Protein AF-0000000080175084 (afdb_homodimer)

Structure (mmCIF, N/CA/C/O backbone):
data_AF-0000000080175084-model_v1
#
loop_
_entity.id
_entity.type
_entity.pdbx_description
1 polymer 'Uncharacterized protein'
#
loop_
_atom_site.group_PDB
_atom_site.id
_atom_site.type_symbol
_atom_site.label_atom_id
_atom_site.label_alt_id
_atom_site.label_comp_id
_atom_site.label_asym_id
_atom_site.label_entity_id
_atom_site.label_seq_id
_atom_site.pdbx_PDB_ins_code
_atom_site.Cartn_x
_atom_site.Cartn_y
_atom_site.Cartn_z
_atom_site.occupancy
_atom_site.B_iso_or_equiv
_atom_site.auth_seq_id
_atom_site.auth_comp_id
_atom_site.auth_asym_id
_atom_site.auth_atom_id
_atom_site.pdbx_PDB_model_num
ATOM 1 N N . MET A 1 1 ? 7.105 28.656 15.547 1 64.56 1 MET A N 1
ATOM 2 C CA . MET A 1 1 ? 7.129 28.578 14.086 1 64.56 1 MET A CA 1
ATOM 3 C C . MET A 1 1 ? 8.023 27.438 13.617 1 64.56 1 MET A C 1
ATOM 5 O O . MET A 1 1 ? 7.645 26.656 12.734 1 64.56 1 M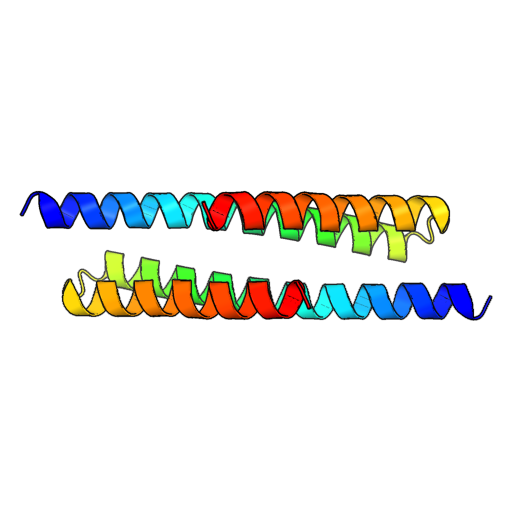ET A O 1
ATOM 9 N N . THR A 1 2 ? 9.195 27.109 14.156 1 75.38 2 THR A N 1
ATOM 10 C CA . THR A 1 2 ? 10.18 26.109 13.773 1 75.38 2 THR A CA 1
ATOM 11 C C . THR A 1 2 ? 9.602 24.703 13.93 1 75.38 2 THR A C 1
ATOM 13 O O . THR A 1 2 ? 9.781 23.844 13.062 1 75.38 2 THR A O 1
ATOM 16 N N . SER A 1 3 ? 8.742 24.547 14.914 1 75.56 3 SER A N 1
ATOM 17 C CA . SER A 1 3 ? 8.18 23.234 15.188 1 75.56 3 SER A CA 1
ATOM 18 C C . SER A 1 3 ? 7.152 22.844 14.125 1 75.56 3 SER A C 1
ATOM 20 O O . SER A 1 3 ? 7.066 21.672 13.734 1 75.56 3 SER A O 1
ATOM 22 N N . TYR A 1 4 ? 6.562 23.922 13.531 1 80.25 4 TYR A N 1
ATOM 23 C CA . TYR A 1 4 ? 5.512 23.672 12.547 1 80.25 4 TYR A CA 1
ATOM 24 C C . TYR A 1 4 ? 6.098 23.172 11.234 1 80.25 4 TYR A C 1
ATOM 26 O O . TYR A 1 4 ? 5.652 22.156 10.688 1 80.25 4 TYR A O 1
ATOM 34 N N . TRP A 1 5 ? 7.074 23.875 10.773 1 84 5 TRP A N 1
ATOM 35 C CA . TRP A 1 5 ? 7.684 23.516 9.5 1 84 5 TRP A CA 1
ATOM 36 C C . TRP A 1 5 ? 8.398 22.172 9.594 1 84 5 TRP A C 1
ATOM 38 O O . TRP A 1 5 ? 8.344 21.359 8.664 1 84 5 TRP A O 1
ATOM 48 N N . GLU A 1 6 ? 9.008 21.953 10.742 1 86.06 6 GLU A N 1
ATOM 49 C CA . GLU A 1 6 ? 9.688 20.688 10.984 1 86.06 6 GLU A CA 1
ATOM 50 C C . GLU A 1 6 ? 8.703 19.516 10.961 1 86.06 6 GLU A C 1
ATOM 52 O O . GLU A 1 6 ? 8.977 18.484 10.359 1 86.06 6 GLU A O 1
ATOM 57 N N . ASP A 1 7 ? 7.609 19.625 11.461 1 87.88 7 ASP A N 1
ATOM 58 C CA . ASP A 1 7 ? 6.566 18.609 11.477 1 87.88 7 ASP A CA 1
ATOM 59 C C . ASP A 1 7 ? 6.074 18.312 10.062 1 87.88 7 ASP A C 1
ATOM 61 O O . ASP A 1 7 ? 5.957 17.141 9.68 1 87.88 7 ASP A O 1
ATOM 65 N N . ILE A 1 8 ? 5.82 19.375 9.328 1 91 8 ILE A N 1
ATOM 66 C CA . ILE A 1 8 ? 5.336 19.219 7.961 1 91 8 ILE A CA 1
ATOM 67 C C . ILE A 1 8 ? 6.387 18.5 7.113 1 91 8 ILE A C 1
ATOM 69 O O . ILE A 1 8 ? 6.059 17.625 6.309 1 91 8 ILE A O 1
ATOM 73 N N . SER A 1 9 ? 7.641 18.875 7.324 1 91.5 9 SER A N 1
ATOM 74 C CA . SER A 1 9 ? 8.719 18.234 6.578 1 91.5 9 SER A CA 1
ATOM 75 C C . SER A 1 9 ? 8.789 16.734 6.887 1 91.5 9 SER A C 1
ATOM 77 O O . SER A 1 9 ? 8.977 15.922 5.98 1 91.5 9 SER A O 1
ATOM 79 N N . HIS A 1 10 ? 8.656 16.359 8.164 1 93.06 10 HIS A N 1
ATOM 80 C CA . HIS A 1 10 ? 8.648 14.953 8.562 1 93.06 10 HIS A CA 1
ATOM 81 C C . HIS A 1 10 ? 7.469 14.211 7.941 1 93.06 10 HIS A C 1
ATOM 83 O O . HIS A 1 10 ? 7.617 13.078 7.484 1 93.06 10 HIS A O 1
ATOM 89 N N . ARG A 1 11 ? 6.418 14.875 7.859 1 93.69 11 ARG A N 1
ATOM 90 C CA . ARG A 1 11 ? 5.234 14.258 7.27 1 93.69 11 ARG A CA 1
ATOM 91 C C . ARG A 1 11 ? 5.418 14.047 5.77 1 93.69 11 ARG A C 1
ATOM 93 O O . ARG A 1 11 ? 5.031 13.008 5.23 1 93.69 11 ARG A O 1
ATOM 100 N N . LEU A 1 12 ? 5.984 14.992 5.09 1 94.81 12 LEU A N 1
ATOM 101 C CA . LEU A 1 12 ? 6.242 14.891 3.658 1 94.81 12 LEU A CA 1
ATOM 102 C C . LEU A 1 12 ? 7.258 13.789 3.369 1 94.81 12 LEU A C 1
ATOM 104 O O . LEU A 1 12 ? 7.145 13.078 2.365 1 94.81 12 LEU A O 1
ATOM 108 N N . ASP A 1 13 ? 8.141 13.609 4.27 1 95.44 13 ASP A N 1
ATOM 109 C CA . ASP A 1 13 ? 9.109 12.523 4.125 1 95.44 13 ASP A CA 1
ATOM 110 C C . ASP A 1 13 ? 8.43 11.164 4.227 1 95.44 13 ASP A C 1
ATOM 112 O O . ASP A 1 13 ? 8.695 10.266 3.424 1 95.44 13 ASP A O 1
ATOM 116 N N . ALA A 1 14 ? 7.625 11.023 5.23 1 95.5 14 ALA A N 1
ATOM 117 C CA . ALA A 1 14 ? 6.883 9.773 5.387 1 95.5 14 ALA A CA 1
ATOM 118 C C . ALA A 1 14 ? 6.012 9.5 4.164 1 95.5 14 ALA A C 1
ATOM 120 O O . ALA A 1 14 ? 5.926 8.359 3.701 1 95.5 14 ALA A O 1
ATOM 121 N N . VAL A 1 15 ? 5.398 10.516 3.572 1 96.5 15 VAL A N 1
ATOM 122 C CA . VAL A 1 15 ? 4.57 10.383 2.379 1 96.5 15 VAL A CA 1
ATOM 123 C C . VAL A 1 15 ? 5.418 9.875 1.215 1 96.5 15 VAL A C 1
ATOM 125 O O . VAL A 1 15 ? 4.984 9 0.456 1 96.5 15 VAL A O 1
ATOM 128 N N . ASN A 1 16 ? 6.598 10.406 1.019 1 97.06 16 ASN A N 1
ATOM 129 C CA . ASN A 1 16 ? 7.484 9.977 -0.057 1 97.06 16 ASN A CA 1
ATOM 130 C C . ASN A 1 16 ? 7.875 8.508 0.091 1 97.06 16 ASN A C 1
ATOM 132 O O . ASN A 1 16 ? 7.961 7.777 -0.899 1 97.06 16 ASN A O 1
ATOM 136 N N . ILE A 1 17 ? 8.102 8.031 1.287 1 97.56 17 ILE A N 1
ATOM 137 C CA . ILE A 1 17 ? 8.422 6.629 1.552 1 97.56 17 ILE A CA 1
ATOM 138 C C . ILE A 1 17 ? 7.227 5.75 1.184 1 97.56 17 ILE A C 1
ATOM 140 O O . ILE A 1 17 ? 7.379 4.746 0.484 1 97.56 17 ILE A O 1
ATOM 144 N N . LEU A 1 18 ? 6.035 6.16 1.65 1 97.94 18 LEU A N 1
ATOM 145 C CA . LEU A 1 18 ? 4.828 5.398 1.365 1 97.94 18 LEU A CA 1
ATOM 146 C C . LEU A 1 18 ? 4.59 5.301 -0.138 1 97.94 18 LEU A C 1
ATOM 148 O O . LEU A 1 18 ? 4.18 4.25 -0.639 1 97.94 18 LEU A O 1
ATOM 152 N N . LEU A 1 19 ? 4.883 6.371 -0.862 1 98.19 19 LEU A N 1
ATOM 153 C CA . LEU A 1 19 ? 4.695 6.375 -2.309 1 98.19 19 LEU A CA 1
ATOM 154 C C . LEU A 1 19 ? 5.645 5.391 -2.982 1 98.19 19 LEU A C 1
ATOM 156 O O . LEU A 1 19 ? 5.266 4.715 -3.943 1 98.19 19 LEU A O 1
ATOM 160 N N . THR A 1 20 ? 6.836 5.328 -2.455 1 98.25 20 THR A N 1
ATOM 161 C CA . THR A 1 20 ? 7.797 4.363 -2.986 1 98.25 20 THR A CA 1
ATOM 162 C C . THR A 1 20 ? 7.328 2.936 -2.734 1 98.25 20 THR A C 1
ATOM 164 O O . THR A 1 20 ? 7.438 2.076 -3.613 1 98.25 20 THR A O 1
ATOM 167 N N . ILE A 1 21 ? 6.762 2.656 -1.582 1 98.12 21 ILE A N 1
ATOM 168 C CA . ILE A 1 21 ? 6.25 1.339 -1.218 1 98.12 21 ILE A CA 1
ATOM 169 C C . ILE A 1 21 ? 5.074 0.972 -2.119 1 98.12 21 ILE A C 1
ATOM 171 O O . ILE A 1 21 ? 4.992 -0.154 -2.615 1 98.12 21 ILE A O 1
ATOM 175 N N . ILE A 1 22 ? 4.188 1.902 -2.406 1 98.38 22 ILE A N 1
ATOM 176 C CA . ILE A 1 22 ? 3.045 1.694 -3.289 1 98.38 22 ILE A CA 1
ATOM 177 C C . ILE A 1 22 ? 3.535 1.323 -4.688 1 98.38 22 ILE A C 1
ATOM 179 O O . ILE A 1 22 ? 3.027 0.379 -5.301 1 98.38 22 ILE A O 1
ATOM 183 N N . GLU A 1 23 ? 4.48 2.062 -5.164 1 98.25 23 GLU A N 1
ATOM 184 C CA . GLU A 1 23 ? 5.008 1.808 -6.5 1 98.25 23 GLU A CA 1
ATOM 185 C C . GLU A 1 23 ? 5.594 0.402 -6.602 1 98.25 23 GLU A C 1
ATOM 187 O O . GLU A 1 23 ? 5.363 -0.3 -7.59 1 98.25 23 GLU A O 1
ATOM 192 N N . ARG A 1 24 ? 6.375 0.032 -5.582 1 97.81 24 ARG A N 1
ATOM 193 C CA . ARG A 1 24 ? 6.969 -1.3 -5.562 1 97.81 24 ARG A CA 1
ATOM 194 C C . ARG A 1 24 ? 5.895 -2.379 -5.504 1 97.81 24 ARG A C 1
ATOM 196 O O . ARG A 1 24 ? 5.969 -3.379 -6.219 1 97.81 24 ARG A O 1
ATOM 203 N N . LEU A 1 25 ? 4.891 -2.23 -4.641 1 98.31 25 LEU A N 1
ATOM 204 C CA . LEU A 1 25 ? 3.799 -3.189 -4.516 1 98.31 25 LEU A CA 1
ATOM 205 C C . LEU A 1 25 ? 3.027 -3.311 -5.824 1 98.31 25 LEU A C 1
ATOM 207 O O . LEU A 1 25 ? 2.725 -4.422 -6.273 1 98.31 25 LEU A O 1
ATOM 211 N N . GLN A 1 26 ? 2.738 -2.164 -6.461 1 98.5 26 GLN A N 1
ATOM 212 C CA . GLN A 1 26 ? 2.049 -2.176 -7.75 1 98.5 26 GLN A CA 1
ATOM 213 C C . GLN A 1 26 ? 2.867 -2.916 -8.805 1 98.5 26 GLN A C 1
ATOM 215 O O . GLN A 1 26 ? 2.312 -3.656 -9.617 1 98.5 26 GLN A O 1
ATOM 220 N N . SER A 1 27 ? 4.125 -2.658 -8.812 1 98.5 27 SER A N 1
ATOM 221 C CA . SER A 1 27 ? 5.004 -3.336 -9.766 1 98.5 27 SER A CA 1
ATOM 222 C C . SER A 1 27 ? 4.988 -4.848 -9.547 1 98.5 27 SER A C 1
ATOM 224 O O . SER A 1 27 ? 4.926 -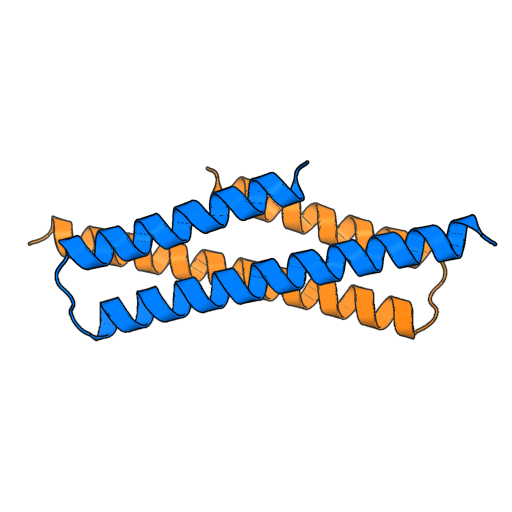5.613 -10.508 1 98.5 27 SER A O 1
ATOM 226 N N . ASN A 1 28 ? 5.039 -5.281 -8.242 1 98.31 28 ASN A N 1
ATOM 227 C CA . ASN A 1 28 ? 5.016 -6.703 -7.914 1 98.31 28 ASN A CA 1
ATOM 228 C C . ASN A 1 28 ? 3.688 -7.348 -8.297 1 98.31 28 ASN A C 1
ATOM 230 O O . ASN A 1 28 ? 3.66 -8.469 -8.812 1 98.31 28 ASN A O 1
ATOM 234 N N . ILE A 1 29 ? 2.611 -6.695 -8.148 1 98.44 29 ILE A N 1
ATOM 235 C CA . ILE A 1 29 ? 1.288 -7.191 -8.516 1 98.44 29 ILE A CA 1
ATOM 236 C C . ILE A 1 29 ? 1.181 -7.316 -10.031 1 98.44 29 ILE A C 1
ATOM 238 O O . ILE A 1 29 ? 0.659 -8.312 -10.547 1 98.44 29 ILE A O 1
ATOM 242 N N . ALA A 1 30 ? 1.657 -6.297 -10.766 1 98.12 30 ALA A N 1
ATOM 243 C CA . ALA A 1 30 ? 1.655 -6.355 -12.227 1 98.12 30 ALA A CA 1
ATOM 244 C C . ALA A 1 30 ? 2.432 -7.57 -12.727 1 98.12 30 ALA A C 1
ATOM 246 O O . ALA A 1 30 ? 2.002 -8.25 -13.664 1 98.12 30 ALA A O 1
ATOM 247 N N . THR A 1 31 ? 3.586 -7.801 -12.125 1 97.94 31 THR A N 1
ATOM 248 C CA . THR A 1 31 ? 4.398 -8.961 -12.484 1 97.94 31 THR A CA 1
ATOM 249 C C . THR A 1 31 ? 3.625 -10.258 -12.258 1 97.94 31 THR A C 1
ATOM 251 O O . THR A 1 31 ? 3.596 -11.125 -13.125 1 97.94 31 THR A O 1
ATOM 254 N N . LEU A 1 32 ? 2.924 -10.43 -11.094 1 97.69 32 LEU A N 1
ATOM 255 C CA . LEU A 1 32 ? 2.143 -11.617 -10.781 1 97.69 32 LEU A CA 1
ATOM 256 C C . LEU A 1 32 ? 0.992 -11.789 -11.773 1 97.69 32 LEU A C 1
ATOM 258 O O . LEU A 1 32 ? 0.773 -12.883 -12.297 1 97.69 32 LEU A O 1
ATOM 262 N N . LYS A 1 33 ? 0.308 -10.719 -12.07 1 96.56 33 LYS A N 1
ATOM 263 C CA . LYS A 1 33 ? -0.803 -10.781 -13.016 1 96.56 33 LYS A CA 1
ATOM 264 C C . LYS A 1 33 ? -0.327 -11.219 -14.398 1 96.56 33 LYS A C 1
ATOM 266 O O . LYS A 1 33 ? -0.971 -12.039 -15.047 1 96.56 33 LYS A O 1
ATOM 271 N N . SER A 1 34 ? 0.786 -10.625 -14.82 1 97.5 34 SER A N 1
ATOM 272 C CA . SER A 1 34 ? 1.354 -11 -16.109 1 97.5 34 SER A CA 1
ATOM 273 C C . SER A 1 34 ? 1.735 -12.477 -16.156 1 97.5 34 SER A C 1
ATOM 275 O O . SER A 1 34 ? 1.553 -13.141 -17.172 1 97.5 34 SER A O 1
ATOM 277 N N . ALA A 1 35 ? 2.277 -13 -15.07 1 96.06 35 ALA A N 1
ATOM 278 C CA . ALA A 1 35 ? 2.67 -14.406 -14.977 1 96.06 35 ALA A CA 1
ATOM 279 C C . ALA A 1 35 ? 1.451 -15.32 -15.039 1 96.06 35 ALA A C 1
ATOM 281 O O . ALA A 1 35 ? 1.49 -16.375 -15.688 1 96.06 35 ALA A O 1
ATOM 282 N N . ILE A 1 36 ? 0.394 -14.961 -14.398 1 94 36 ILE A N 1
ATOM 283 C CA . ILE A 1 36 ? -0.841 -15.742 -14.43 1 94 36 ILE A CA 1
ATOM 284 C C . ILE A 1 36 ? -1.384 -15.789 -15.859 1 94 36 ILE A C 1
ATOM 286 O O . ILE A 1 36 ? -1.758 -16.859 -16.344 1 94 36 ILE A O 1
ATOM 290 N N . GLN A 1 37 ? -1.364 -14.664 -16.469 1 94.94 37 GLN A N 1
ATOM 291 C CA . GLN A 1 37 ? -1.885 -14.555 -17.828 1 94.94 37 GLN A CA 1
ATOM 292 C C . GLN A 1 37 ? -1.017 -15.328 -18.812 1 94.94 37 GLN A C 1
ATOM 294 O O . GLN A 1 37 ? -1.514 -15.836 -19.828 1 94.94 37 GLN A O 1
ATOM 299 N N . GLY A 1 38 ? 0.267 -15.422 -18.547 1 94.69 38 GLY A N 1
ATOM 300 C CA . GLY A 1 38 ? 1.214 -16.094 -19.406 1 94.69 38 GLY A CA 1
ATOM 301 C C . GLY A 1 38 ? 1.244 -17.609 -19.203 1 94.69 38 GLY A C 1
ATOM 302 O O . GLY A 1 38 ? 2.012 -18.312 -19.859 1 94.69 38 GLY A O 1
ATOM 303 N N . LYS A 1 39 ? 0.378 -18.094 -18.406 1 88.81 39 LYS A N 1
ATOM 304 C CA . LYS A 1 39 ? 0.263 -19.516 -18.109 1 88.81 39 LYS A CA 1
ATOM 305 C C . LYS A 1 39 ? 1.622 -20.125 -17.766 1 88.81 39 LYS A C 1
ATOM 307 O O . LYS A 1 39 ? 1.996 -21.172 -18.281 1 88.81 39 LYS A O 1
ATOM 312 N N . ILE A 1 40 ? 2.465 -19.406 -16.922 1 91.69 40 ILE A N 1
ATOM 313 C CA . ILE A 1 40 ? 3.775 -19.844 -16.453 1 91.69 40 ILE A CA 1
ATOM 314 C C . ILE A 1 40 ? 3.615 -21.031 -15.516 1 91.69 40 ILE A C 1
ATOM 316 O O . ILE A 1 40 ? 2.562 -21.219 -14.898 1 91.69 40 ILE A O 1
ATOM 320 N N . PRO A 1 41 ? 4.52 -21.906 -15.508 1 93 41 PRO A N 1
ATOM 321 C CA . PRO A 1 41 ? 4.414 -23.078 -14.625 1 93 41 PRO A CA 1
ATOM 322 C C . PRO A 1 41 ? 4.105 -22.703 -13.18 1 93 41 PRO A C 1
ATOM 324 O O . PRO A 1 41 ? 4.555 -21.656 -12.703 1 93 41 PRO A O 1
ATOM 327 N N . GLU A 1 42 ? 3.463 -23.578 -12.484 1 91.06 42 GLU A N 1
ATOM 328 C CA . GLU A 1 42 ? 2.99 -23.344 -11.125 1 91.06 42 GLU A CA 1
ATOM 329 C C . GLU A 1 42 ? 4.148 -23.031 -10.18 1 91.06 42 GLU A C 1
ATOM 331 O O . GLU A 1 42 ? 4.027 -22.188 -9.297 1 91.06 42 GLU A O 1
ATOM 336 N N . ALA A 1 43 ? 5.184 -23.812 -10.359 1 93.75 43 ALA A N 1
ATOM 337 C CA . ALA A 1 43 ? 6.34 -23.609 -9.492 1 93.75 43 ALA A CA 1
ATOM 338 C C . ALA A 1 43 ? 6.883 -22.188 -9.625 1 93.75 43 ALA A C 1
ATOM 340 O O . ALA A 1 43 ? 7.254 -21.562 -8.625 1 93.75 43 ALA A O 1
ATOM 341 N N . ARG A 1 44 ? 6.895 -21.641 -10.766 1 95.5 44 ARG A N 1
ATOM 342 C CA . ARG A 1 44 ? 7.379 -20.281 -10.992 1 95.5 44 ARG A CA 1
ATOM 343 C C . ARG A 1 44 ? 6.371 -19.25 -10.508 1 95.5 44 ARG A C 1
ATOM 345 O O . ARG A 1 44 ? 6.75 -18.203 -9.961 1 95.5 44 ARG A O 1
ATOM 352 N N . LEU A 1 45 ? 5.082 -19.531 -10.648 1 95.44 45 LEU A N 1
ATOM 353 C CA . LEU A 1 45 ? 4.039 -18.641 -10.125 1 95.44 45 LEU A CA 1
ATOM 354 C C . LEU A 1 45 ? 4.145 -18.516 -8.609 1 95.44 45 LEU A C 1
ATOM 356 O O . LEU A 1 45 ? 4.016 -17.422 -8.07 1 95.44 45 LEU A O 1
ATOM 360 N N . ALA A 1 46 ? 4.402 -19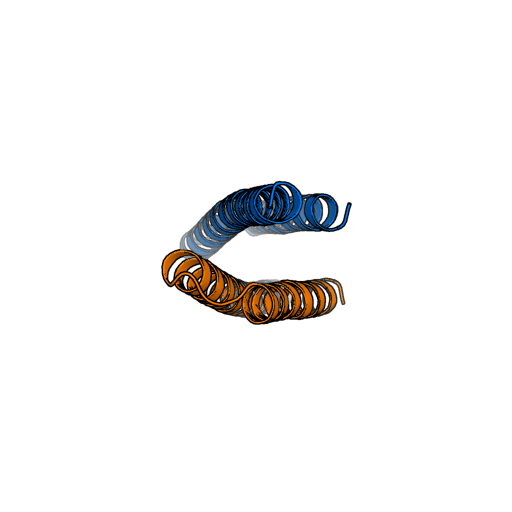.609 -7.977 1 95.25 46 ALA A N 1
ATOM 361 C CA . ALA A 1 46 ? 4.559 -19.609 -6.527 1 95.25 46 ALA A CA 1
ATOM 362 C C . ALA A 1 46 ? 5.734 -18.734 -6.102 1 95.25 46 ALA A C 1
ATOM 364 O O . ALA A 1 46 ? 5.641 -18 -5.117 1 95.25 46 ALA A O 1
ATOM 365 N N . GLU A 1 47 ? 6.766 -18.781 -6.836 1 97.25 47 GLU A N 1
ATOM 366 C CA . GLU A 1 47 ? 7.941 -17.969 -6.543 1 97.25 47 GLU A CA 1
ATOM 367 C C . GLU A 1 47 ? 7.629 -16.469 -6.66 1 97.25 47 GLU A C 1
ATOM 369 O O . GLU A 1 47 ? 8.055 -15.68 -5.82 1 97.25 47 GLU A O 1
ATOM 374 N N . ILE A 1 48 ? 6.957 -16.141 -7.672 1 97.5 48 ILE A N 1
ATOM 375 C CA . ILE A 1 48 ? 6.59 -14.742 -7.906 1 97.5 48 ILE A CA 1
ATOM 376 C C . ILE A 1 48 ? 5.684 -14.25 -6.777 1 97.5 48 ILE A C 1
ATOM 378 O O . ILE A 1 48 ? 5.859 -13.141 -6.27 1 97.5 48 ILE A O 1
ATOM 382 N N . TRP A 1 49 ? 4.781 -15.148 -6.297 1 97.19 49 TRP A N 1
ATOM 383 C CA . TRP A 1 49 ? 3.879 -14.82 -5.195 1 97.19 49 TRP A CA 1
ATOM 384 C C . TRP A 1 49 ? 4.656 -14.625 -3.896 1 97.19 49 TRP A C 1
ATOM 386 O O . TRP A 1 49 ? 4.449 -13.641 -3.184 1 97.19 49 TRP A O 1
ATOM 396 N N . LEU A 1 50 ? 5.535 -15.508 -3.666 1 97.75 50 LEU A N 1
ATOM 397 C CA . LEU A 1 50 ? 6.32 -15.43 -2.438 1 97.75 50 LEU A CA 1
ATOM 398 C C . LEU A 1 50 ? 7.184 -14.172 -2.424 1 97.75 50 LEU A C 1
ATOM 400 O O . LEU A 1 50 ? 7.344 -13.531 -1.382 1 97.75 50 LEU A O 1
ATOM 404 N N . ARG A 1 51 ? 7.711 -13.844 -3.609 1 97.94 51 ARG A N 1
ATOM 405 C CA . ARG A 1 51 ? 8.508 -12.625 -3.711 1 97.94 51 ARG A CA 1
ATOM 406 C C . ARG A 1 51 ? 7.656 -11.398 -3.412 1 97.94 51 ARG A C 1
ATOM 408 O O . ARG A 1 51 ? 8.094 -10.492 -2.699 1 97.94 51 ARG A O 1
ATOM 415 N N . LEU A 1 52 ? 6.477 -11.32 -3.891 1 98.19 52 LEU A N 1
ATOM 416 C CA . LEU A 1 52 ? 5.547 -10.234 -3.629 1 98.19 52 LEU A CA 1
ATOM 417 C C . LEU A 1 52 ? 5.262 -10.102 -2.137 1 98.19 52 LEU A C 1
ATOM 419 O O . LEU A 1 52 ? 5.355 -9.016 -1.572 1 98.19 52 LEU A O 1
ATOM 423 N N . ILE A 1 53 ? 4.965 -11.211 -1.519 1 97.44 53 ILE A N 1
ATOM 424 C CA . ILE A 1 53 ? 4.598 -11.203 -0.107 1 97.44 53 ILE A CA 1
ATOM 425 C C . ILE A 1 53 ? 5.816 -10.852 0.742 1 97.44 53 ILE A C 1
ATOM 427 O O . ILE A 1 53 ? 5.711 -10.086 1.704 1 97.44 53 ILE A O 1
ATOM 431 N N . ASP A 1 54 ? 6.973 -11.352 0.362 1 97.25 54 ASP A N 1
ATOM 432 C CA . ASP A 1 54 ? 8.203 -11.055 1.092 1 97.25 54 ASP A CA 1
ATOM 433 C C . ASP A 1 54 ? 8.508 -9.562 1.067 1 97.25 54 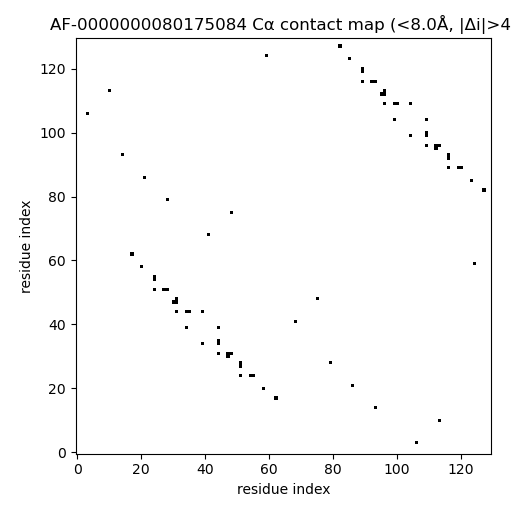ASP A C 1
ATOM 435 O O . ASP A 1 54 ? 8.82 -8.969 2.104 1 97.25 54 ASP A O 1
ATOM 439 N N . GLN A 1 55 ? 8.414 -8.984 -0.011 1 97.38 55 GLN A N 1
ATOM 440 C CA . GLN A 1 55 ? 8.672 -7.555 -0.141 1 97.38 55 GLN A CA 1
ATOM 441 C C . GLN A 1 55 ? 7.625 -6.73 0.597 1 97.38 55 GLN A C 1
ATOM 443 O O . GLN A 1 55 ? 7.941 -5.703 1.198 1 97.38 55 GLN A O 1
ATOM 448 N N . LEU A 1 56 ? 6.414 -7.191 0.504 1 97.31 56 LEU A N 1
ATOM 449 C CA . LEU A 1 56 ? 5.34 -6.531 1.241 1 97.31 56 LEU A CA 1
ATOM 450 C C . LEU A 1 56 ? 5.629 -6.535 2.738 1 97.31 56 LEU A C 1
ATOM 452 O O . LEU A 1 56 ? 5.488 -5.508 3.404 1 97.31 56 LEU A O 1
ATOM 456 N N . ILE A 1 57 ? 6.027 -7.621 3.25 1 96.81 57 ILE A N 1
ATOM 457 C CA . ILE A 1 57 ? 6.324 -7.754 4.672 1 96.81 57 ILE A CA 1
ATOM 458 C C . ILE A 1 57 ? 7.492 -6.84 5.039 1 96.81 57 ILE A C 1
ATOM 460 O O . ILE A 1 57 ? 7.449 -6.148 6.062 1 96.81 57 ILE A O 1
ATOM 464 N N . GLU A 1 58 ? 8.484 -6.824 4.25 1 96.56 58 GLU A N 1
ATOM 465 C CA . GLU A 1 58 ? 9.625 -5.941 4.496 1 96.56 58 GLU A CA 1
ATOM 466 C C . GLU A 1 58 ? 9.188 -4.48 4.551 1 96.56 58 GLU A C 1
ATOM 468 O O . GLU A 1 58 ? 9.609 -3.734 5.438 1 96.56 58 GLU A O 1
ATOM 473 N N . ASP A 1 59 ? 8.391 -4.141 3.619 1 96.25 59 ASP A N 1
ATOM 474 C CA . ASP A 1 59 ? 7.914 -2.76 3.568 1 96.25 59 ASP A CA 1
ATOM 475 C C . ASP A 1 59 ? 7.078 -2.422 4.801 1 96.25 59 ASP A C 1
ATOM 477 O O . ASP A 1 59 ? 7.199 -1.329 5.359 1 96.25 59 ASP A O 1
ATOM 481 N N . ILE A 1 60 ? 6.211 -3.299 5.27 1 95.81 60 ILE A N 1
ATOM 482 C CA . ILE A 1 60 ? 5.375 -3.088 6.445 1 95.81 60 ILE A CA 1
ATOM 483 C C . ILE A 1 60 ? 6.254 -2.938 7.684 1 95.81 60 ILE A C 1
ATOM 485 O O . ILE A 1 60 ? 6.008 -2.068 8.523 1 95.81 60 ILE A O 1
ATOM 489 N N . MET A 1 61 ? 7.262 -3.697 7.777 1 94.62 61 MET A N 1
ATOM 490 C CA . MET A 1 61 ? 8.18 -3.621 8.914 1 94.62 61 MET A CA 1
ATOM 491 C C . MET A 1 61 ? 8.93 -2.293 8.914 1 94.62 61 MET A C 1
ATOM 493 O O . MET A 1 61 ? 9.148 -1.703 9.977 1 94.62 61 MET A O 1
ATOM 497 N N . TYR A 1 62 ? 9.289 -1.829 7.766 1 94.25 62 TYR A N 1
ATOM 498 C CA . TYR A 1 62 ? 9.992 -0.561 7.645 1 94.25 62 TYR A CA 1
ATOM 499 C C . TYR A 1 62 ? 9.133 0.597 8.125 1 94.25 62 TYR A C 1
ATOM 501 O O . TYR A 1 62 ? 9.609 1.489 8.828 1 94.25 62 TYR A O 1
ATOM 509 N N . VAL A 1 63 ? 7.836 0.561 7.754 1 91.56 63 VAL A N 1
ATOM 510 C CA . VAL A 1 63 ? 6.91 1.634 8.094 1 91.56 63 VAL A CA 1
ATOM 511 C C . VAL A 1 63 ? 6.598 1.593 9.594 1 91.56 63 VAL A C 1
ATOM 513 O O . VAL A 1 63 ? 6.453 2.637 10.227 1 91.56 63 VAL A O 1
ATOM 516 N N . SER A 1 64 ? 6.457 0.487 10.188 1 85 64 SER A N 1
ATOM 517 C CA . SER A 1 64 ? 6.09 0.307 11.586 1 85 64 SER A CA 1
ATOM 518 C C . SER A 1 64 ? 7.219 0.741 12.516 1 85 64 SER A C 1
ATOM 520 O O . SER A 1 64 ? 6.984 1.033 13.688 1 85 64 SER A O 1
ATOM 522 N N . LEU A 1 65 ? 8.469 0.744 12.188 1 70.25 65 LEU A N 1
ATOM 523 C CA . LEU A 1 65 ? 9.625 1.089 13.016 1 70.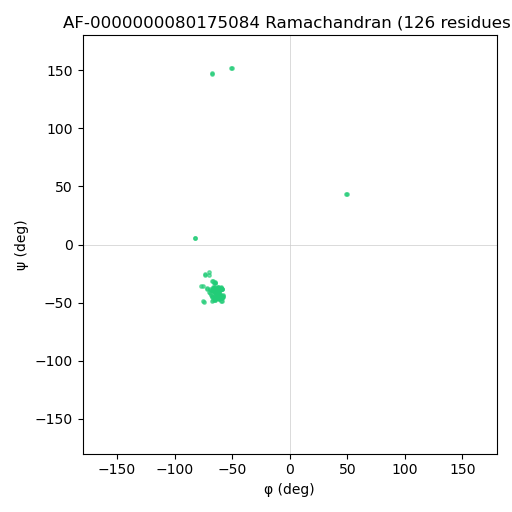25 65 LEU A CA 1
ATOM 524 C C . LEU A 1 65 ? 9.891 2.59 12.977 1 70.25 65 LEU A C 1
ATOM 526 O O . LEU A 1 65 ? 10.266 3.182 13.992 1 70.25 65 LEU A O 1
ATOM 530 N N . MET B 1 1 ? -5.234 -31.516 -10.086 1 63.34 1 MET B N 1
ATOM 531 C CA . MET B 1 1 ? -5.715 -30.391 -10.898 1 63.34 1 MET B CA 1
ATOM 532 C C . MET B 1 1 ? -6.535 -29.422 -10.047 1 63.34 1 MET B C 1
ATOM 534 O O . MET B 1 1 ? -6.352 -28.219 -10.133 1 63.34 1 MET B O 1
ATOM 538 N N . THR B 1 2 ? -7.43 -29.797 -9.094 1 74.5 2 THR B N 1
ATOM 539 C CA . THR B 1 2 ? -8.32 -29 -8.266 1 74.5 2 THR B CA 1
ATOM 540 C C . THR B 1 2 ? -7.527 -28.109 -7.324 1 74.5 2 THR B C 1
ATOM 542 O O . THR B 1 2 ? -7.848 -26.922 -7.156 1 74.5 2 THR B O 1
ATOM 545 N N . SER B 1 3 ? -6.387 -28.594 -6.895 1 74.81 3 SER B N 1
ATOM 546 C CA . SER B 1 3 ? -5.582 -27.828 -5.938 1 74.81 3 SER B CA 1
ATOM 547 C C . SER B 1 3 ? -4.906 -26.641 -6.605 1 74.81 3 SER B C 1
ATOM 549 O O . SER B 1 3 ? -4.789 -25.578 -6.008 1 74.81 3 SER B O 1
ATOM 551 N N . TYR B 1 4 ? -4.707 -26.812 -7.945 1 79.5 4 TYR B N 1
ATOM 552 C CA . TYR B 1 4 ? -4.004 -25.766 -8.672 1 79.5 4 TYR B CA 1
ATOM 553 C C . TYR B 1 4 ? -4.902 -24.547 -8.898 1 79.5 4 TYR B C 1
ATOM 555 O O . TYR B 1 4 ? -4.504 -23.422 -8.617 1 79.5 4 TYR B O 1
ATOM 563 N N . TRP B 1 5 ? -6.078 -24.828 -9.375 1 83.31 5 TRP B N 1
ATOM 564 C CA . TRP B 1 5 ? -7 -23.734 -9.664 1 83.31 5 TRP B CA 1
ATOM 565 C C . TRP B 1 5 ? -7.434 -23.031 -8.375 1 83.31 5 TRP B C 1
ATOM 567 O O . TRP B 1 5 ? -7.555 -21.797 -8.344 1 83.31 5 TRP B O 1
ATOM 577 N N . GLU B 1 6 ? -7.598 -23.828 -7.359 1 85.19 6 GLU B N 1
AT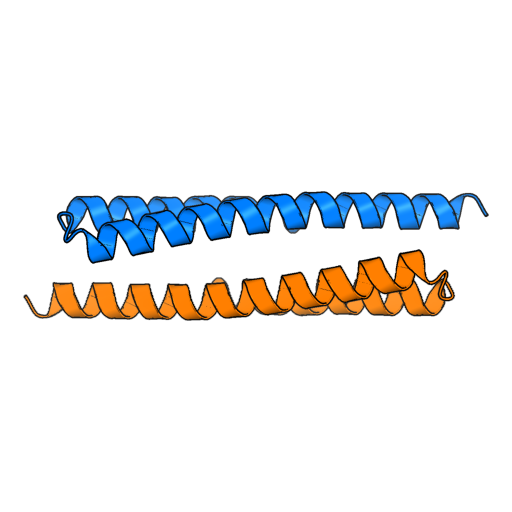OM 578 C CA . GLU B 1 6 ? -7.961 -23.266 -6.059 1 85.19 6 GLU B CA 1
ATOM 579 C C . GLU B 1 6 ? -6.871 -22.344 -5.531 1 85.19 6 GLU B C 1
ATOM 581 O O . GLU B 1 6 ? -7.16 -21.25 -5.023 1 85.19 6 GLU B O 1
ATOM 586 N N . ASP B 1 7 ? -5.699 -22.625 -5.66 1 87.19 7 ASP B N 1
ATOM 587 C CA . ASP B 1 7 ? -4.566 -21.812 -5.23 1 87.19 7 ASP B CA 1
ATOM 588 C C . ASP B 1 7 ? -4.516 -20.484 -6.004 1 87.19 7 ASP B C 1
ATOM 590 O O . ASP B 1 7 ? -4.355 -19.422 -5.41 1 87.19 7 ASP B O 1
ATOM 594 N N . ILE B 1 8 ? -4.691 -20.594 -7.297 1 90.31 8 ILE B N 1
ATOM 595 C CA . ILE B 1 8 ? -4.652 -19.422 -8.148 1 90.31 8 ILE B CA 1
ATOM 596 C C . ILE B 1 8 ? -5.805 -18.484 -7.785 1 90.31 8 ILE B C 1
ATOM 598 O O . ILE B 1 8 ? -5.625 -17.266 -7.723 1 90.31 8 ILE B O 1
ATOM 602 N N . SER B 1 9 ? -6.953 -19.062 -7.527 1 91.25 9 SER B N 1
ATOM 603 C CA . SER B 1 9 ? -8.102 -18.266 -7.145 1 91.25 9 SER B CA 1
ATOM 604 C C . SER B 1 9 ? -7.848 -17.516 -5.836 1 91.25 9 SER B C 1
ATOM 606 O O . SER B 1 9 ? -8.195 -16.344 -5.703 1 91.25 9 SER B O 1
ATOM 608 N N . HIS B 1 10 ? -7.273 -18.188 -4.848 1 92.81 10 HIS B N 1
ATOM 609 C CA . HIS B 1 10 ? -6.93 -17.562 -3.576 1 92.81 10 HIS B CA 1
ATOM 610 C C . HIS B 1 10 ? -5.91 -16.453 -3.768 1 92.81 10 HIS B C 1
ATOM 612 O O . HIS B 1 10 ? -6.02 -15.383 -3.146 1 92.81 10 HIS B O 1
ATOM 618 N N . ARG B 1 11 ? -5.055 -16.656 -4.641 1 93.31 11 ARG B N 1
ATOM 619 C CA . ARG B 1 11 ? -4.043 -15.641 -4.914 1 93.31 11 ARG B CA 1
ATOM 620 C C . ARG B 1 11 ? -4.66 -14.422 -5.586 1 93.31 11 ARG B C 1
ATOM 622 O O . ARG B 1 11 ? -4.309 -13.289 -5.258 1 93.31 11 ARG B O 1
ATOM 629 N N . LEU B 1 12 ? -5.551 -14.625 -6.492 1 94.56 12 LEU B N 1
ATOM 630 C CA . LEU B 1 12 ? -6.234 -13.531 -7.176 1 94.56 12 LEU B CA 1
ATOM 631 C C . LEU B 1 12 ? -7.109 -12.742 -6.207 1 94.56 12 LEU B C 1
ATOM 633 O O . LEU B 1 12 ? -7.211 -11.523 -6.312 1 94.56 12 LEU B O 1
ATOM 637 N N . ASP B 1 13 ? -7.621 -13.43 -5.277 1 95.25 13 ASP B N 1
ATOM 638 C CA . ASP B 1 13 ? -8.406 -12.758 -4.25 1 95.25 13 ASP B CA 1
ATOM 639 C C . ASP B 1 13 ? -7.531 -11.852 -3.393 1 95.25 13 ASP B C 1
ATOM 641 O O . ASP B 1 13 ? -7.898 -10.703 -3.109 1 95.25 13 ASP B O 1
ATOM 645 N N . ALA B 1 14 ? -6.434 -12.375 -2.947 1 95.31 14 ALA B N 1
ATOM 646 C CA . ALA B 1 14 ? -5.5 -11.562 -2.164 1 95.31 14 ALA B CA 1
ATOM 647 C C . ALA B 1 14 ? -5.031 -10.352 -2.955 1 95.31 14 ALA B C 1
ATOM 649 O O . ALA B 1 14 ? -4.926 -9.25 -2.41 1 95.31 14 ALA B O 1
ATOM 650 N N . VAL B 1 15 ? -4.797 -10.469 -4.25 1 96.38 15 VAL B N 1
ATOM 651 C CA . VAL B 1 15 ? -4.379 -9.375 -5.121 1 96.38 15 VAL B CA 1
ATOM 652 C C . VAL B 1 15 ? -5.465 -8.305 -5.156 1 96.38 15 VAL B C 1
ATOM 654 O O . VAL B 1 15 ? -5.168 -7.109 -5.09 1 96.38 15 VAL B O 1
ATOM 657 N N . ASN B 1 16 ? -6.715 -8.68 -5.293 1 97.06 16 ASN B N 1
ATOM 658 C CA . ASN B 1 16 ? -7.82 -7.73 -5.324 1 97.06 16 ASN B CA 1
ATOM 659 C C . ASN B 1 16 ? -7.922 -6.945 -4.02 1 97.06 16 ASN B C 1
ATOM 661 O O . ASN B 1 16 ? -8.211 -5.746 -4.031 1 97.06 16 ASN B O 1
ATOM 665 N N . ILE B 1 17 ? -7.684 -7.559 -2.898 1 97.5 17 ILE B N 1
ATOM 666 C CA . ILE B 1 17 ? -7.688 -6.895 -1.599 1 97.5 17 ILE B CA 1
ATOM 667 C C . ILE B 1 17 ? -6.555 -5.875 -1.535 1 97.5 17 ILE B C 1
ATOM 669 O O . ILE B 1 17 ? -6.77 -4.723 -1.149 1 97.5 17 ILE B O 1
ATOM 673 N N . LEU B 1 18 ? -5.359 -6.301 -1.942 1 97.94 18 LEU B N 1
ATOM 674 C CA . LEU B 1 18 ? -4.203 -5.41 -1.923 1 97.94 18 LEU B CA 1
ATOM 675 C C . LEU B 1 18 ? -4.438 -4.191 -2.809 1 97.94 18 LEU B C 1
ATOM 677 O O . LEU B 1 18 ? -4.055 -3.076 -2.451 1 97.94 18 LEU B O 1
ATOM 681 N N . LEU B 1 19 ? -5.098 -4.398 -3.934 1 98.19 19 LEU B N 1
ATOM 682 C CA . LEU B 1 19 ? -5.379 -3.293 -4.844 1 98.19 19 LEU B CA 1
ATOM 683 C C . LEU B 1 19 ? -6.336 -2.293 -4.207 1 98.19 19 LEU B C 1
ATOM 685 O O . LEU B 1 19 ? -6.188 -1.082 -4.391 1 98.19 19 LEU B O 1
ATOM 689 N N . THR B 1 20 ? -7.277 -2.812 -3.469 1 98.25 20 THR B N 1
ATOM 690 C CA . THR B 1 20 ? -8.203 -1.936 -2.758 1 98.25 20 THR B CA 1
ATOM 691 C C . THR B 1 20 ? -7.465 -1.122 -1.696 1 98.25 20 THR B C 1
ATOM 693 O O . THR B 1 20 ? -7.719 0.074 -1.537 1 98.25 20 THR B O 1
ATOM 696 N N . ILE B 1 21 ? -6.527 -1.724 -0.993 1 98.12 21 ILE B N 1
ATOM 697 C CA . ILE B 1 21 ? -5.738 -1.063 0.041 1 98.12 21 ILE B CA 1
ATOM 698 C C . ILE B 1 21 ? -4.867 0.022 -0.589 1 98.12 21 ILE B C 1
ATOM 700 O O . ILE B 1 21 ? -4.773 1.134 -0.064 1 98.12 21 ILE B O 1
ATOM 704 N N . ILE B 1 22 ? -4.27 -0.235 -1.738 1 98.38 22 ILE B N 1
ATOM 705 C CA . ILE B 1 22 ? -3.451 0.728 -2.467 1 98.38 22 ILE B CA 1
ATOM 706 C C . ILE B 1 22 ? -4.297 1.938 -2.855 1 98.38 22 ILE B C 1
ATOM 708 O O . ILE B 1 22 ? -3.879 3.082 -2.67 1 98.38 22 ILE B O 1
ATOM 712 N N . GLU B 1 23 ? -5.445 1.672 -3.377 1 98.25 23 GLU B N 1
ATOM 713 C CA . GLU B 1 23 ? -6.328 2.754 -3.803 1 98.25 23 GLU B CA 1
ATOM 714 C C . GLU B 1 23 ? -6.699 3.658 -2.631 1 98.25 23 GLU B C 1
ATOM 716 O O . GLU B 1 23 ? -6.691 4.883 -2.76 1 98.25 23 GLU B O 1
ATOM 721 N N . ARG B 1 24 ? -7.059 3.023 -1.501 1 97.88 24 ARG B N 1
ATOM 722 C CA . ARG B 1 24 ? -7.41 3.787 -0.308 1 97.88 24 ARG B CA 1
ATOM 723 C C . ARG B 1 24 ? -6.223 4.605 0.188 1 97.88 24 ARG B C 1
ATOM 725 O O . ARG B 1 24 ? -6.371 5.777 0.54 1 97.88 24 ARG B O 1
ATOM 732 N N . LEU B 1 25 ? -5.02 4.016 0.256 1 98.31 25 LEU B N 1
ATOM 733 C CA . LEU B 1 25 ? -3.812 4.707 0.7 1 98.31 25 LEU B CA 1
ATOM 734 C C . LEU B 1 25 ? -3.486 5.875 -0.223 1 98.31 25 LEU B C 1
ATOM 736 O O . LEU B 1 25 ? -3.176 6.973 0.245 1 98.31 25 LEU B O 1
ATOM 740 N N . GLN B 1 26 ? -3.6 5.656 -1.535 1 98.5 26 GLN B N 1
ATOM 741 C CA . GLN B 1 26 ? -3.363 6.723 -2.502 1 98.5 26 GLN B CA 1
ATOM 742 C C . GLN B 1 26 ? -4.352 7.867 -2.311 1 98.5 26 GLN B C 1
ATOM 744 O O . GLN B 1 26 ? -3.98 9.039 -2.414 1 98.5 26 GLN B O 1
ATOM 749 N N . SER B 1 27 ? -5.562 7.527 -2.1 1 98.5 27 SER B N 1
ATOM 750 C CA . SER B 1 27 ? -6.582 8.547 -1.871 1 98.5 27 SER B CA 1
ATOM 751 C C . SER B 1 27 ? -6.277 9.367 -0.624 1 98.5 27 SER B C 1
ATOM 753 O O . SER B 1 27 ? -6.41 10.594 -0.633 1 98.5 27 SER B O 1
ATOM 755 N N . ASN B 1 28 ? -5.852 8.672 0.469 1 98.31 28 ASN B N 1
ATOM 756 C CA . ASN B 1 28 ? -5.516 9.352 1.715 1 98.31 28 ASN B CA 1
ATOM 757 C C . ASN B 1 28 ? -4.297 10.258 1.551 1 98.31 28 ASN B C 1
ATOM 759 O O . ASN B 1 28 ? -4.266 11.367 2.078 1 98.31 28 ASN B O 1
ATOM 763 N N . ILE B 1 29 ? -3.34 9.875 0.803 1 98.44 29 ILE B N 1
ATOM 764 C CA . ILE B 1 29 ? -2.141 10.664 0.544 1 98.44 29 ILE B CA 1
ATOM 765 C C . ILE B 1 29 ? -2.5 11.891 -0.288 1 98.44 29 ILE B C 1
ATOM 767 O O . ILE B 1 29 ? -2.025 13 -0.013 1 98.44 29 ILE B O 1
ATOM 771 N N . ALA B 1 30 ? -3.334 11.711 -1.315 1 98.19 30 ALA B N 1
ATOM 772 C CA . ALA B 1 30 ? -3.783 12.844 -2.129 1 98.19 30 ALA B CA 1
ATOM 773 C C . ALA B 1 30 ? -4.488 13.891 -1.271 1 98.19 30 ALA B C 1
ATOM 775 O O . ALA B 1 30 ? -4.281 15.094 -1.449 1 98.19 30 ALA B O 1
ATOM 776 N N . THR B 1 31 ? -5.34 13.422 -0.386 1 98 31 THR B N 1
ATOM 777 C CA . THR B 1 31 ? -6.047 14.32 0.518 1 98 31 THR B CA 1
ATOM 778 C C . THR B 1 31 ? -5.059 15.109 1.375 1 98 31 THR B C 1
ATOM 780 O O . THR B 1 31 ? -5.176 16.328 1.506 1 98 31 THR B O 1
ATOM 783 N N . LEU B 1 32 ? -4.012 14.461 1.963 1 97.69 32 LEU B N 1
ATOM 784 C CA . LEU B 1 32 ? -3.006 15.117 2.791 1 97.69 32 LEU B CA 1
ATOM 785 C C . LEU B 1 32 ? -2.211 16.141 1.977 1 97.69 32 LEU B C 1
ATOM 787 O O . LEU B 1 32 ? -2.012 17.266 2.416 1 97.69 32 LEU B O 1
ATOM 791 N N . LYS B 1 33 ? -1.823 15.773 0.788 1 96.62 33 LYS B N 1
ATOM 792 C CA . LYS B 1 33 ? -1.07 16.688 -0.073 1 96.62 33 LYS B CA 1
ATOM 793 C C . LYS B 1 33 ? -1.889 17.922 -0.413 1 96.62 33 LYS B C 1
ATOM 795 O O . LYS B 1 33 ? -1.369 19.047 -0.39 1 96.62 33 LYS B O 1
ATOM 800 N N . SER B 1 34 ? -3.154 17.688 -0.746 1 97.56 34 SER B N 1
ATOM 801 C CA . SER B 1 34 ? -4.043 18.797 -1.053 1 97.56 34 SER B CA 1
ATOM 802 C C . SER B 1 34 ? -4.195 19.734 0.146 1 97.56 34 SER B C 1
ATOM 804 O O . SER B 1 34 ? -4.254 20.953 -0.012 1 97.56 34 SER B O 1
ATOM 806 N N . ALA B 1 35 ? -4.273 19.188 1.344 1 96.19 35 ALA B N 1
ATOM 807 C CA . ALA B 1 35 ? -4.406 19.969 2.568 1 96.19 35 ALA B CA 1
ATOM 808 C C . ALA B 1 35 ? -3.15 20.797 2.826 1 96.19 35 ALA B C 1
ATOM 810 O O . ALA B 1 35 ? -3.238 21.969 3.234 1 96.19 35 ALA B O 1
ATOM 811 N N . ILE B 1 36 ? -2.012 20.25 2.592 1 94.19 36 ILE B N 1
ATOM 812 C CA . ILE B 1 36 ? -0.75 20.969 2.76 1 94.19 36 ILE B CA 1
ATOM 813 C C . ILE B 1 36 ? -0.684 22.141 1.781 1 94.19 36 ILE B C 1
ATOM 815 O O . ILE B 1 36 ? -0.33 23.25 2.164 1 94.19 36 ILE B O 1
ATOM 819 N N . GLN B 1 37 ? -1.059 21.828 0.603 1 95.06 37 GLN B N 1
ATOM 820 C CA . GLN B 1 37 ? -1.015 22.859 -0.442 1 95.06 37 GLN B CA 1
ATOM 821 C C . GLN B 1 37 ? -2.023 23.969 -0.17 1 95.06 37 GLN B C 1
ATOM 823 O O . GLN B 1 37 ? -1.801 25.125 -0.543 1 95.06 37 GLN B O 1
ATOM 828 N N . GLY B 1 38 ? -3.137 23.641 0.454 1 94.81 38 GLY B N 1
ATOM 829 C CA . GLY B 1 38 ? -4.195 24.594 0.747 1 94.81 38 GLY B CA 1
ATOM 830 C C . GLY B 1 38 ? -3.938 25.406 1.999 1 94.81 38 GLY B C 1
ATOM 831 O O . GLY B 1 38 ? -4.758 26.25 2.383 1 94.81 38 GLY B O 1
ATOM 832 N N . LYS B 1 39 ? -2.805 25.234 2.57 1 89 39 LYS B N 1
ATOM 833 C CA . LYS B 1 39 ? -2.389 25.953 3.773 1 89 39 LYS B CA 1
ATOM 834 C C . LYS B 1 39 ? -3.467 25.891 4.852 1 89 39 LYS B C 1
A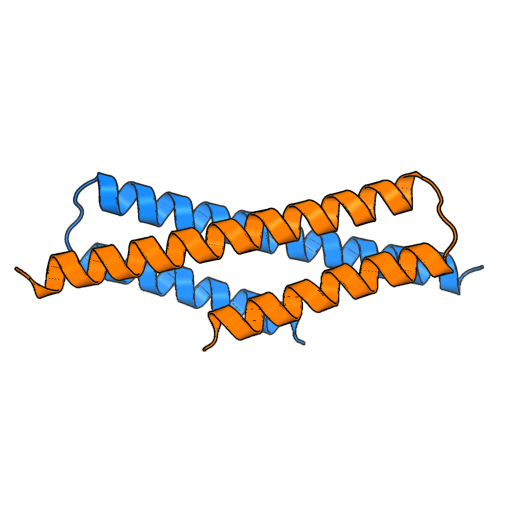TOM 836 O O . LYS B 1 39 ? -3.822 26.906 5.441 1 89 39 LYS B O 1
ATOM 841 N N . ILE B 1 40 ? -4.094 24.688 5.07 1 91.88 40 ILE B N 1
ATOM 842 C CA . ILE B 1 40 ? -5.117 24.438 6.082 1 91.88 40 ILE B CA 1
ATOM 843 C C . ILE B 1 40 ? -4.5 24.531 7.473 1 91.88 40 ILE B C 1
ATOM 845 O O . ILE B 1 40 ? -3.293 24.359 7.641 1 91.88 40 ILE B O 1
ATOM 849 N N 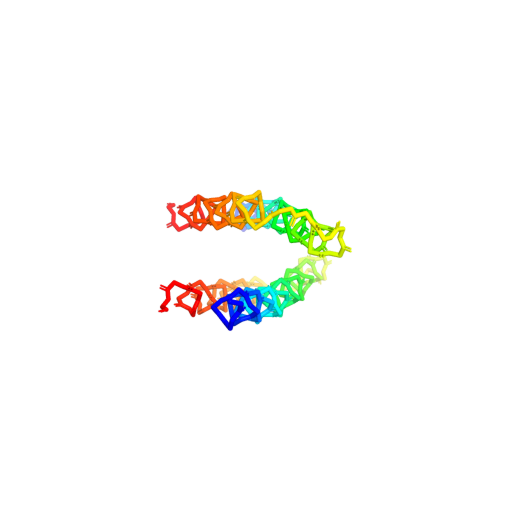. PRO B 1 41 ? -5.207 24.953 8.414 1 93.19 41 PRO B N 1
ATOM 850 C CA . PRO B 1 41 ? -4.668 25.078 9.766 1 93.19 41 PRO B CA 1
ATOM 851 C C . PRO B 1 41 ? -3.979 23.797 10.242 1 93.19 41 PRO B C 1
ATOM 853 O O . PRO B 1 41 ? -4.398 22.703 9.891 1 93.19 41 PRO B O 1
ATOM 856 N N . GLU B 1 42 ? -3.025 23.953 11.117 1 91.06 42 GLU B N 1
ATOM 857 C CA . GLU B 1 42 ? -2.188 22.859 11.602 1 91.06 42 GLU B CA 1
ATOM 858 C C . GLU B 1 42 ? -3.025 21.781 12.281 1 91.06 42 GLU B C 1
ATOM 860 O O . GLU B 1 42 ? -2.754 20.594 12.133 1 91.06 42 GLU B O 1
ATOM 865 N N . ALA B 1 43 ? -3.955 22.266 13.078 1 93.94 43 ALA B N 1
ATOM 866 C CA . ALA B 1 43 ? -4.797 21.312 13.797 1 93.94 43 ALA B CA 1
ATOM 867 C C . ALA B 1 43 ? -5.551 20.406 12.836 1 93.94 43 ALA B C 1
ATOM 869 O O . ALA B 1 43 ? -5.68 19.203 13.07 1 93.94 43 ALA B O 1
ATOM 870 N N . ARG B 1 44 ? -5.98 20.906 11.734 1 95.56 44 ARG B N 1
ATOM 871 C CA . ARG B 1 44 ? -6.703 20.125 10.734 1 95.56 44 ARG B CA 1
ATOM 872 C C . ARG B 1 44 ? -5.75 19.25 9.938 1 95.56 44 ARG B C 1
ATOM 874 O O . ARG B 1 44 ? -6.09 18.109 9.602 1 95.56 44 ARG B O 1
ATOM 881 N N . LEU B 1 45 ? -4.551 19.703 9.664 1 95.5 45 LEU B N 1
ATOM 882 C CA . LEU B 1 45 ? -3.533 18.906 8.992 1 95.5 45 LEU B CA 1
ATOM 883 C C . LEU B 1 45 ? -3.172 17.688 9.828 1 95.5 45 LEU B C 1
ATOM 885 O O . LEU B 1 45 ? -3.037 16.578 9.289 1 95.5 45 LEU B O 1
ATOM 889 N N . ALA B 1 46 ? -3.051 17.891 11.102 1 95.44 46 ALA B N 1
ATOM 890 C CA . ALA B 1 46 ? -2.74 16.781 12.008 1 95.44 46 ALA B CA 1
ATOM 891 C C . ALA B 1 46 ? -3.836 15.727 11.977 1 95.44 46 ALA B C 1
ATOM 893 O O . ALA B 1 46 ? -3.547 14.523 11.977 1 95.44 46 ALA B O 1
ATOM 894 N N . GLU B 1 47 ? -5.031 16.156 11.891 1 97.38 47 GLU B N 1
ATOM 895 C CA . GLU B 1 47 ? -6.16 15.227 11.82 1 97.38 47 GLU B CA 1
ATOM 896 C C . GLU B 1 47 ? -6.117 14.391 10.547 1 97.38 47 GLU B C 1
ATOM 898 O O . GLU B 1 47 ? -6.359 13.18 10.586 1 97.38 47 GLU B O 1
ATOM 903 N N . ILE B 1 48 ? -5.863 15.016 9.492 1 97.56 48 ILE B N 1
ATOM 904 C CA . ILE B 1 48 ? -5.793 14.336 8.203 1 97.56 48 ILE B CA 1
ATOM 905 C C . ILE B 1 48 ? -4.656 13.312 8.211 1 97.56 48 ILE B C 1
ATOM 907 O O . ILE B 1 48 ? -4.82 12.188 7.742 1 97.56 48 ILE B O 1
ATOM 911 N N . TRP B 1 49 ? -3.52 13.688 8.883 1 97.25 49 TRP B N 1
ATOM 912 C CA . TRP B 1 49 ? -2.373 12.789 9 1 97.25 49 TRP B CA 1
ATOM 913 C C . TRP B 1 49 ? -2.715 11.586 9.867 1 97.25 49 TRP B C 1
ATOM 915 O O . TRP B 1 49 ? -2.439 10.445 9.484 1 97.25 49 TRP B O 1
ATOM 925 N N . LEU B 1 50 ? -3.342 11.852 10.938 1 97.81 50 LEU B N 1
ATOM 926 C CA . LEU B 1 50 ? -3.697 10.766 11.844 1 97.81 50 LEU B CA 1
ATOM 927 C C . LEU B 1 50 ? -4.688 9.812 11.188 1 97.81 50 LEU B C 1
ATOM 929 O O . LEU B 1 50 ? -4.598 8.594 11.375 1 97.81 50 LEU B O 1
ATOM 933 N N . ARG B 1 51 ? -5.609 10.391 10.414 1 97.94 51 ARG B N 1
ATOM 934 C CA . ARG B 1 51 ? -6.562 9.555 9.703 1 97.94 51 ARG B CA 1
ATOM 935 C C . ARG B 1 51 ? -5.852 8.656 8.688 1 97.94 51 ARG B C 1
ATOM 937 O O . ARG B 1 51 ? -6.172 7.473 8.57 1 97.94 51 ARG B O 1
ATOM 944 N N . LEU B 1 52 ? -4.91 9.148 7.988 1 98.25 52 LEU B N 1
ATOM 945 C CA . LEU B 1 52 ? -4.113 8.383 7.035 1 98.25 52 LEU B CA 1
ATOM 946 C C . LEU B 1 52 ? -3.395 7.23 7.73 1 98.25 52 LEU B C 1
ATOM 948 O O . LEU B 1 52 ? -3.463 6.086 7.277 1 98.25 52 LEU B O 1
ATOM 952 N N . ILE B 1 53 ? -2.754 7.531 8.812 1 97.5 53 ILE B N 1
ATOM 953 C CA . ILE B 1 53 ? -1.966 6.527 9.523 1 97.5 53 ILE B CA 1
ATOM 954 C C . ILE B 1 53 ? -2.896 5.484 10.141 1 97.5 53 ILE B C 1
ATOM 956 O O . ILE B 1 53 ? -2.607 4.285 10.102 1 97.5 53 ILE B O 1
ATOM 960 N N . ASP B 1 54 ? -4.02 5.926 10.664 1 97.38 54 ASP B N 1
ATOM 961 C CA . ASP B 1 54 ? -4.988 5.008 11.258 1 97.38 54 ASP B CA 1
ATOM 962 C C . ASP B 1 54 ? -5.5 4.008 10.219 1 97.38 54 ASP B C 1
ATOM 964 O O . ASP B 1 54 ? -5.555 2.805 10.484 1 97.38 54 ASP B O 1
ATOM 968 N N . GLN B 1 55 ? -5.836 4.438 9.117 1 97.38 55 GLN B N 1
ATOM 969 C CA . GLN B 1 55 ? -6.332 3.564 8.062 1 97.38 55 GLN B CA 1
ATOM 970 C C . GLN B 1 55 ? -5.234 2.639 7.551 1 97.38 55 GLN B C 1
ATOM 972 O O . GLN B 1 55 ? -5.496 1.475 7.234 1 97.38 55 GLN B O 1
ATOM 977 N N . LEU B 1 56 ? -4.066 3.193 7.457 1 97.31 56 LEU B N 1
ATOM 978 C CA . LEU B 1 56 ? -2.926 2.373 7.059 1 97.31 56 LEU B CA 1
ATOM 979 C C . LEU B 1 56 ? -2.723 1.217 8.031 1 97.31 56 LEU B C 1
ATOM 981 O O . LEU B 1 56 ? -2.529 0.074 7.613 1 97.31 56 LEU B O 1
ATOM 985 N N . ILE B 1 57 ? -2.783 1.489 9.281 1 96.88 57 ILE B N 1
ATOM 986 C CA . ILE B 1 57 ? -2.594 0.47 10.305 1 96.88 57 ILE B CA 1
ATOM 987 C C . ILE B 1 57 ? -3.707 -0.571 10.211 1 96.88 57 ILE B C 1
ATOM 989 O O . ILE B 1 57 ? -3.447 -1.774 10.281 1 96.88 57 ILE B O 1
ATOM 993 N N . GLU B 1 58 ? -4.883 -0.138 10.039 1 96.56 58 GLU B N 1
ATOM 994 C CA . GLU B 1 58 ? -6 -1.066 9.891 1 96.56 58 GLU B CA 1
ATOM 995 C C . GLU B 1 58 ? -5.785 -1.996 8.695 1 96.56 58 GLU B C 1
ATOM 997 O O . GLU B 1 58 ? -6.012 -3.203 8.797 1 96.56 58 GLU B O 1
ATOM 1002 N N . ASP B 1 59 ? -5.383 -1.41 7.641 1 96.25 59 ASP B N 1
ATOM 1003 C CA . ASP B 1 59 ? -5.156 -2.199 6.434 1 96.25 59 ASP B CA 1
ATOM 1004 C C . ASP B 1 59 ? -4.035 -3.213 6.645 1 96.25 59 ASP B C 1
ATOM 1006 O O . ASP B 1 59 ? -4.133 -4.359 6.199 1 96.25 59 ASP B O 1
ATOM 1010 N N . ILE B 1 60 ? -2.938 -2.854 7.293 1 95.75 60 ILE B N 1
ATOM 1011 C CA . ILE B 1 60 ? -1.812 -3.742 7.562 1 95.75 60 ILE B CA 1
ATOM 1012 C C . ILE B 1 60 ? -2.268 -4.895 8.453 1 95.75 60 ILE B C 1
ATOM 1014 O O . ILE B 1 60 ? -1.9 -6.047 8.227 1 95.75 60 ILE B O 1
ATOM 1018 N N . MET B 1 61 ? -3.066 -4.605 9.406 1 94.69 61 MET B N 1
ATOM 1019 C CA . MET B 1 61 ? -3.576 -5.641 10.305 1 94.69 61 MET B CA 1
ATOM 1020 C C . MET B 1 61 ? -4.473 -6.617 9.547 1 94.69 61 MET B C 1
ATOM 1022 O O . MET B 1 61 ? -4.434 -7.824 9.805 1 94.69 61 MET B O 1
ATOM 1026 N N . TYR B 1 62 ? -5.25 -6.113 8.633 1 94.38 62 TYR B N 1
ATOM 1027 C CA . TYR B 1 62 ? -6.141 -6.953 7.84 1 94.38 62 TYR B CA 1
ATOM 1028 C C . TYR B 1 62 ? -5.348 -7.938 6.988 1 94.38 62 TYR B C 1
ATOM 1030 O O . TYR B 1 62 ? -5.703 -9.109 6.895 1 94.38 62 TYR B O 1
ATOM 1038 N N . VAL B 1 63 ? -4.246 -7.457 6.395 1 91.44 63 VAL B N 1
ATOM 1039 C CA . VAL B 1 63 ? -3.43 -8.266 5.5 1 91.44 63 VAL B CA 1
ATOM 1040 C C . VAL B 1 63 ? -2.66 -9.312 6.309 1 91.44 63 VAL B C 1
ATOM 1042 O O . VAL B 1 63 ? -2.461 -10.438 5.848 1 91.44 63 VAL B O 1
ATOM 1045 N N . SER B 1 64 ? -2.195 -9.023 7.441 1 85 64 SER B N 1
ATOM 1046 C CA . SER B 1 64 ? -1.387 -9.906 8.281 1 85 64 SER B CA 1
ATOM 1047 C C . SER B 1 64 ? -2.219 -11.055 8.844 1 85 64 SER B C 1
ATOM 1049 O O . SER B 1 64 ? -1.672 -12.078 9.25 1 85 64 SER B O 1
ATOM 1051 N N . LEU B 1 65 ? -3.506 -11.008 8.992 1 71.62 65 LEU B N 1
ATOM 1052 C CA . LEU B 1 65 ? -4.379 -12.031 9.555 1 71.62 65 LEU B CA 1
ATOM 1053 C C . LEU B 1 65 ? -4.816 -13.023 8.484 1 71.62 65 LEU B C 1
ATOM 1055 O O . LEU B 1 65 ? -4.926 -14.227 8.75 1 71.62 65 LEU B O 1
#

Radius of gyration: 17.89 Å; Cα contacts (8 Å, |Δi|>4): 38; chains: 2; bounding box: 19×59×35 Å

Solvent-accessible surface area (backbone atoms only — not comparable to full-atom values): 7256 Å² total; per-residue (Å²): 114,70,68,56,57,52,50,52,52,53,49,52,49,52,50,54,52,51,51,51,50,49,52,51,51,51,52,43,49,51,53,46,52,52,41,63,73,63,68,53,57,66,73,59,51,51,50,50,49,50,51,42,52,52,51,50,51,52,51,52,53,61,72,76,106,113,72,67,56,56,52,51,52,50,53,49,54,50,54,50,55,52,52,51,52,50,51,52,53,52,52,52,42,50,51,51,47,53,50,41,60,73,62,67,54,56,67,73,59,52,51,50,50,51,50,50,42,52,52,52,49,50,53,52,53,53,61,71,74,106

Nearest PDB structures (foldseek):
  6xi6-assembly1_A-3  TM=8.904E-01  e=1.097E+00  synthetic construct
  5izs-assembly1_A  TM=8.388E-01  e=1.540E+00  synthetic construct
  5izs-assembly2_D  TM=7.789E-01  e=1.648E+00  synthetic construct
  5izs-assembly1_B  TM=8.434E-01  e=2.019E+00  synthetic construct
  6xi6-assembly1_A-3  TM=8.904E-01  e=1.097E+00  synthetic construct

Sequence (130 aa):
MTSYWEDISHRLDAVNILLTIIERLQSNIATLKSAIQGKIPEARLAEIWLRLIDQLIEDIMYVSLMTSYWEDISHRLDAVNILLTIIERLQSNIATLKSAIQGKIPEARLAEIWLRLIDQLIEDIMYVSL

Organism: Aquarana catesbeiana (NCBI:txid8400)

Secondary structure (DSSP, 8-state):
-HHHHHHHHHHHHHHHHHHHHHHHHHHHHHHHHHHHHTT--HHHHHHHHHHHHHHHHHHHHHHH-/-HHHHHHHHHHHHHHHHHHHHHHHHHHHHHHHHHHHHTT--HHHHHHHHHHHHHHHHHHHHHHH-

pLDDT: mean 93.62, std 7.0, range [63.34, 98.5]

Foldseek 3Di:
DVVVVVVVVVVVVLVVLVVVLVVVLVVLVVVLVVCVVVVPDPVVSVVSVVVSVVSNVVSVVVSVD/DVVVVVVVVVVVVLVVLVVVLVVVLVVLVVVLVVCVVVVPDPVVSVVSVVVSVVSNVVSVVVSVD